Protein AF-A0A2M7FHS8-F1 (afdb_monomer_lite)

Sequence (176 aa):
MQSGAIRGAIATAPQPPYTTTITTTTVLPGSEKSDLAEAESPPEETVVVVDDLIFPPQTTQEQRKAIVSEFERIGLGTNDWQAILDELHGAQLSRTIKNPIGYARSMACRAAARQFHLEAGEGIAKQREMLRHLEATDETNTHPADQQSDDPSKLPFGIRSALERIRSNKLREASK

pLDDT: mean 70.67, std 22.67, range [33.91, 97.31]

Radius of gyration: 29.37 Å; chains: 1; bounding box: 84×40×89 Å

Structure (mmCIF, N/CA/C/O backbone):
data_AF-A0A2M7FHS8-F1
#
_entry.id   AF-A0A2M7FHS8-F1
#
loop_
_atom_site.group_PDB
_atom_site.id
_atom_site.type_symbol
_atom_site.label_atom_id
_atom_site.label_alt_id
_atom_site.label_comp_id
_atom_site.label_asym_id
_atom_site.label_entity_id
_atom_site.label_seq_id
_atom_site.pdbx_PDB_ins_code
_atom_site.Cartn_x
_atom_site.Cartn_y
_atom_site.Cartn_z
_atom_site.occupancy
_atom_site.B_iso_or_equiv
_atom_site.auth_seq_id
_atom_site.auth_comp_id
_atom_site.auth_asym_id
_atom_site.auth_atom_id
_atom_site.pdbx_PDB_model_num
ATOM 1 N N . MET A 1 1 ? 21.249 20.441 -44.577 1.00 39.22 1 MET A N 1
ATOM 2 C CA . MET A 1 1 ? 22.372 20.524 -43.615 1.00 39.22 1 MET A CA 1
ATOM 3 C C . MET A 1 1 ? 22.011 21.647 -42.648 1.00 39.22 1 MET A C 1
ATOM 5 O O . MET A 1 1 ? 21.963 22.777 -43.097 1.00 39.22 1 MET A O 1
ATOM 9 N N . GLN A 1 2 ? 21.348 21.416 -41.512 1.00 41.34 2 GLN A N 1
ATOM 10 C CA . GLN A 1 2 ? 21.672 20.623 -40.311 1.00 41.34 2 GLN A CA 1
ATOM 11 C C . GLN A 1 2 ? 22.602 21.372 -39.330 1.00 41.34 2 GLN A C 1
ATOM 13 O O . GLN A 1 2 ? 23.683 21.793 -39.719 1.00 41.34 2 GLN A O 1
ATOM 18 N N . SER A 1 3 ? 22.144 21.430 -38.067 1.00 39.69 3 SER A N 1
ATOM 19 C CA . SER A 1 3 ? 22.813 21.835 -36.812 1.00 39.69 3 SER A CA 1
ATOM 20 C C . SER A 1 3 ? 23.086 23.329 -36.582 1.00 39.69 3 SER A C 1
ATOM 22 O O . SER A 1 3 ? 23.560 24.026 -37.461 1.00 39.69 3 SER A O 1
ATOM 24 N N . GLY A 1 4 ? 22.852 23.897 -35.397 1.00 35.06 4 GLY A N 1
ATOM 25 C CA . GLY A 1 4 ? 22.384 23.325 -34.135 1.00 35.06 4 GLY A CA 1
ATOM 26 C C . GLY A 1 4 ? 22.306 24.422 -33.068 1.00 35.06 4 GLY A C 1
ATOM 27 O O . GLY A 1 4 ? 23.214 25.240 -32.953 1.00 35.06 4 GLY A O 1
ATOM 28 N N . ALA A 1 5 ? 21.219 24.450 -32.299 1.00 39.16 5 ALA A N 1
ATOM 29 C CA . ALA A 1 5 ? 21.088 25.286 -31.112 1.00 39.16 5 ALA A CA 1
ATOM 30 C C . ALA A 1 5 ? 21.036 24.362 -29.893 1.00 39.16 5 ALA A C 1
ATOM 32 O O . ALA A 1 5 ? 20.051 23.658 -29.679 1.00 39.16 5 ALA A O 1
ATOM 33 N N . ILE A 1 6 ? 22.113 24.348 -29.108 1.00 48.56 6 ILE A N 1
ATOM 34 C CA . ILE A 1 6 ? 22.139 23.713 -27.793 1.00 48.56 6 ILE A CA 1
ATOM 35 C C . ILE A 1 6 ? 21.613 24.756 -26.806 1.00 48.56 6 ILE A C 1
ATOM 37 O O . ILE A 1 6 ? 22.280 25.749 -26.527 1.00 48.56 6 ILE A O 1
ATOM 41 N N . ARG A 1 7 ? 20.401 24.552 -26.288 1.00 38.78 7 ARG A N 1
ATOM 42 C CA . ARG A 1 7 ? 19.898 25.261 -25.106 1.00 38.78 7 ARG A CA 1
ATOM 43 C C . ARG A 1 7 ? 19.538 24.218 -24.057 1.00 38.78 7 ARG A C 1
ATOM 45 O O . ARG A 1 7 ? 18.428 23.701 -24.031 1.00 38.78 7 ARG A O 1
ATOM 52 N N . GLY A 1 8 ? 20.515 23.899 -23.212 1.00 40.41 8 GLY A N 1
ATOM 53 C CA . GLY A 1 8 ? 20.272 23.237 -21.939 1.00 40.41 8 GLY A CA 1
ATOM 54 C C . GLY A 1 8 ? 19.678 24.252 -20.971 1.00 40.41 8 GLY A C 1
ATOM 55 O O . GLY A 1 8 ? 20.380 25.141 -20.501 1.00 40.41 8 GLY A O 1
ATOM 56 N N . ALA A 1 9 ? 18.381 24.140 -20.706 1.00 39.66 9 ALA A N 1
ATOM 57 C CA . ALA A 1 9 ? 17.733 24.790 -19.579 1.00 39.66 9 ALA A CA 1
ATOM 58 C C . ALA A 1 9 ? 17.389 23.692 -18.570 1.00 39.66 9 ALA A C 1
ATOM 60 O O . ALA A 1 9 ? 16.425 22.952 -18.751 1.00 39.66 9 ALA A O 1
ATOM 61 N N . ILE A 1 10 ? 18.214 23.554 -17.534 1.00 40.22 10 ILE A N 1
ATOM 62 C CA . ILE A 1 10 ? 17.847 22.798 -16.338 1.00 40.22 10 ILE A CA 1
ATOM 63 C C . ILE A 1 10 ? 16.815 23.629 -15.572 1.00 40.22 10 ILE A C 1
ATOM 65 O O . ILE A 1 10 ? 17.119 24.691 -15.033 1.00 40.22 10 ILE A O 1
ATOM 69 N N . ALA A 1 11 ? 15.564 23.181 -15.590 1.00 38.81 11 ALA A N 1
ATOM 70 C CA . ALA A 1 11 ? 14.516 23.733 -14.750 1.00 38.81 11 ALA A CA 1
ATOM 71 C C . ALA A 1 11 ? 14.693 23.171 -13.333 1.00 38.81 11 ALA A C 1
ATOM 73 O O . ALA A 1 11 ? 14.306 22.040 -13.049 1.00 38.81 11 ALA A O 1
ATOM 74 N N . THR A 1 12 ? 15.313 23.950 -12.448 1.00 45.22 12 THR A N 1
ATOM 75 C CA . THR A 1 12 ? 15.343 23.658 -11.013 1.00 45.22 12 THR A CA 1
ATOM 76 C C . THR A 1 12 ? 13.952 23.927 -10.443 1.00 45.22 12 THR A C 1
ATOM 78 O O . THR A 1 12 ? 13.551 25.080 -10.289 1.00 45.22 12 THR A O 1
ATOM 81 N N . ALA A 1 13 ? 13.192 22.867 -10.171 1.00 47.09 13 ALA A N 1
ATOM 82 C CA . ALA A 1 13 ? 11.925 22.969 -9.456 1.00 47.09 13 ALA A CA 1
ATOM 83 C C . ALA A 1 13 ? 12.180 23.251 -7.957 1.00 47.09 13 ALA A C 1
ATOM 85 O O . ALA A 1 13 ? 13.103 22.669 -7.381 1.00 47.09 13 ALA A O 1
ATOM 86 N N . PRO A 1 14 ? 11.387 24.122 -7.306 1.00 41.56 14 PRO A N 1
ATOM 87 C CA . PRO A 1 14 ? 11.505 24.376 -5.874 1.00 41.56 14 PRO A CA 1
ATOM 88 C C . PRO A 1 14 ? 11.000 23.167 -5.070 1.00 41.56 14 PRO A C 1
ATOM 90 O O . PRO A 1 14 ? 9.844 22.767 -5.187 1.00 41.56 14 PRO A O 1
ATOM 93 N N . GLN A 1 15 ? 11.879 22.586 -4.252 1.00 50.00 15 GLN A N 1
ATOM 94 C CA . GLN A 1 15 ? 11.539 21.570 -3.251 1.00 50.00 15 GLN A CA 1
ATOM 95 C C . GLN A 1 15 ? 10.777 22.244 -2.093 1.00 50.00 15 GLN A C 1
ATOM 97 O O . GLN A 1 15 ? 11.292 23.224 -1.545 1.00 50.00 15 GLN A O 1
ATOM 102 N N . PRO A 1 16 ? 9.585 21.772 -1.682 1.00 51.69 16 PRO A N 1
ATOM 103 C CA . PRO A 1 16 ? 9.000 22.202 -0.418 1.00 51.69 16 PRO A CA 1
ATOM 104 C C . PRO A 1 16 ? 9.795 21.608 0.763 1.00 51.69 16 PRO A C 1
ATOM 106 O O . PRO A 1 16 ? 10.305 20.490 0.654 1.00 51.69 16 PRO A O 1
ATOM 109 N N . PRO A 1 17 ? 9.912 22.316 1.902 1.00 52.22 17 PRO A N 1
ATOM 110 C CA . PRO A 1 17 ? 10.542 21.761 3.091 1.00 52.22 17 PRO A CA 1
ATOM 111 C C . PRO A 1 17 ? 9.624 20.693 3.694 1.00 52.22 17 PRO A C 1
ATOM 113 O O . PRO A 1 17 ? 8.545 21.000 4.199 1.00 52.22 17 PRO A O 1
ATOM 116 N N . TYR A 1 18 ? 10.044 19.431 3.648 1.00 45.09 18 TYR A N 1
ATOM 117 C CA . TYR A 1 18 ? 9.377 18.369 4.394 1.00 45.09 18 TYR A CA 1
ATOM 118 C C . TYR A 1 18 ? 9.750 18.506 5.874 1.00 45.09 18 TYR A C 1
ATOM 120 O O . TYR A 1 18 ? 10.860 18.177 6.288 1.00 45.09 18 TYR A O 1
ATOM 128 N N . THR A 1 19 ? 8.826 19.038 6.673 1.00 40.62 19 THR A N 1
ATOM 129 C CA . THR A 1 19 ? 8.880 18.965 8.135 1.00 40.62 19 THR A CA 1
ATOM 130 C C . THR A 1 19 ? 8.356 17.599 8.568 1.00 40.62 19 THR A C 1
ATOM 132 O O . THR A 1 19 ? 7.168 17.316 8.439 1.00 40.62 19 THR A O 1
ATOM 135 N N . THR A 1 20 ? 9.241 16.753 9.088 1.00 44.03 20 THR A N 1
ATOM 136 C CA . THR A 1 20 ? 8.874 15.489 9.736 1.00 44.03 20 THR A CA 1
ATOM 137 C C . THR A 1 20 ? 8.464 15.773 11.181 1.00 44.03 20 THR A C 1
ATOM 139 O O . THR A 1 20 ? 9.291 16.191 11.990 1.00 44.03 20 THR A O 1
ATOM 142 N N . THR A 1 21 ? 7.193 15.562 11.526 1.00 35.44 21 THR A N 1
ATOM 143 C CA . THR A 1 21 ? 6.728 15.570 12.921 1.00 35.44 21 THR A CA 1
ATOM 144 C C . THR A 1 21 ? 6.868 14.163 13.492 1.00 35.44 21 THR A C 1
ATOM 146 O O . THR A 1 21 ? 6.145 13.257 13.091 1.00 35.44 21 THR A O 1
ATOM 149 N N . ILE A 1 22 ? 7.804 13.978 14.423 1.00 44.12 22 ILE A N 1
ATOM 150 C CA . ILE A 1 22 ? 7.930 12.752 15.218 1.00 44.12 22 ILE A CA 1
ATOM 151 C C . ILE A 1 22 ? 6.988 12.899 16.421 1.00 44.12 22 ILE A C 1
ATOM 153 O O . ILE A 1 22 ? 7.173 13.797 17.241 1.00 44.12 22 ILE A O 1
ATOM 157 N N . THR A 1 23 ? 5.959 12.056 16.522 1.00 34.84 23 THR A N 1
ATOM 158 C CA . THR A 1 23 ? 5.071 12.005 17.694 1.00 34.84 23 THR A CA 1
ATOM 159 C C . THR A 1 23 ? 5.530 10.879 18.617 1.00 34.84 23 THR A C 1
ATOM 161 O O . THR A 1 23 ? 5.213 9.717 18.391 1.00 34.84 23 THR A O 1
ATOM 164 N N . THR A 1 24 ? 6.288 11.221 19.659 1.00 41.03 24 THR A N 1
ATOM 165 C CA . THR A 1 24 ? 6.635 10.295 20.748 1.00 41.03 24 THR A CA 1
ATOM 166 C C . THR A 1 24 ? 5.533 10.339 21.808 1.00 41.03 24 THR A C 1
ATOM 168 O O . THR A 1 24 ? 5.397 11.334 22.520 1.00 41.03 24 THR A O 1
ATOM 171 N N . THR A 1 25 ? 4.741 9.273 21.928 1.00 49.19 25 THR A N 1
ATOM 172 C CA . THR A 1 25 ? 3.764 9.113 23.017 1.00 49.19 25 THR A CA 1
ATOM 173 C C . THR A 1 25 ? 4.441 8.436 24.210 1.00 49.19 25 THR A C 1
ATOM 175 O O . THR A 1 25 ? 4.665 7.230 24.205 1.00 49.19 25 THR A O 1
ATOM 178 N N . THR A 1 26 ? 4.766 9.212 25.245 1.00 39.09 26 THR A N 1
ATOM 179 C CA . THR A 1 26 ? 5.23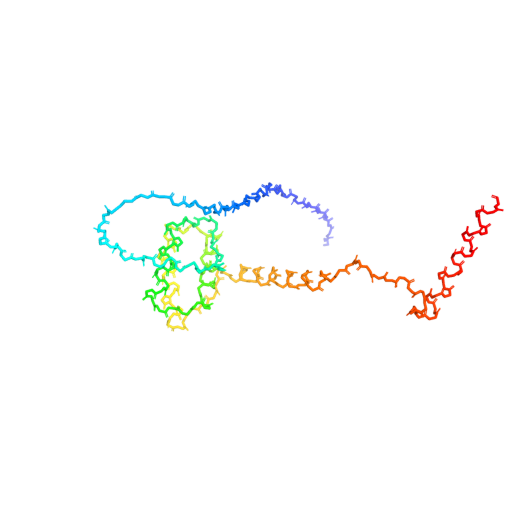6 8.695 26.540 1.00 39.09 26 THR A CA 1
ATOM 180 C C . THR A 1 26 ? 4.031 8.314 27.396 1.00 39.09 26 THR A C 1
ATOM 182 O O . THR A 1 26 ? 3.268 9.186 27.808 1.00 39.09 26 THR A O 1
ATOM 185 N N . VAL A 1 27 ? 3.858 7.023 27.683 1.00 45.16 27 VAL A N 1
ATOM 186 C CA . VAL A 1 27 ? 2.813 6.531 28.594 1.00 45.16 27 VAL A CA 1
ATOM 187 C C . VAL A 1 27 ? 3.389 6.474 30.010 1.00 45.16 27 VAL A C 1
ATOM 189 O O . VAL A 1 27 ? 4.325 5.725 30.278 1.00 45.16 27 VAL A O 1
ATOM 192 N N . LEU A 1 28 ? 2.855 7.295 30.916 1.00 43.72 28 LEU A N 1
ATOM 193 C CA . LEU A 1 28 ? 3.167 7.241 32.347 1.00 43.72 28 LEU A CA 1
ATOM 194 C C . LEU A 1 28 ? 2.282 6.173 33.018 1.00 43.72 28 LEU A C 1
ATOM 196 O O . LEU A 1 28 ? 1.062 6.244 32.857 1.00 43.72 28 LEU A O 1
ATOM 200 N N . PRO A 1 29 ? 2.825 5.227 33.806 1.00 49.19 29 PRO A N 1
ATOM 201 C CA . PRO A 1 29 ? 2.004 4.380 34.661 1.00 49.19 29 PRO A CA 1
ATOM 202 C C . PRO A 1 29 ? 1.605 5.168 35.918 1.00 49.19 29 PRO A C 1
ATOM 204 O O . PRO A 1 29 ? 2.418 5.413 36.807 1.00 49.19 29 PRO A O 1
ATOM 207 N N . GLY A 1 30 ? 0.347 5.605 35.973 1.00 33.91 30 GLY A N 1
ATOM 208 C CA . GLY A 1 30 ? -0.253 6.197 37.167 1.00 33.91 30 GLY A CA 1
ATOM 209 C C . GLY A 1 30 ? -0.843 5.120 38.076 1.00 33.91 30 GLY A C 1
ATOM 210 O O . GLY A 1 30 ? -1.863 4.523 37.741 1.00 33.91 30 GLY A O 1
ATOM 211 N N . SER A 1 31 ? -0.197 4.887 39.220 1.00 39.97 31 SER A N 1
ATOM 212 C CA . SER A 1 31 ? -0.675 4.049 40.325 1.00 39.97 31 SER A CA 1
ATOM 213 C C . SER A 1 31 ? -1.914 4.621 41.035 1.00 39.97 31 SER A C 1
ATOM 215 O O . SER A 1 31 ? -1.918 5.773 41.454 1.00 39.97 31 SER A O 1
ATOM 217 N N . GLU A 1 32 ? -2.900 3.734 41.214 1.00 44.38 32 GLU A N 1
ATOM 218 C CA . GLU A 1 32 ? -3.765 3.491 42.388 1.00 44.38 32 GLU A CA 1
ATOM 219 C C . GLU A 1 32 ? -4.535 4.652 43.060 1.00 44.38 32 GLU A C 1
ATOM 221 O O . GLU A 1 32 ? -3.966 5.446 43.807 1.00 44.38 32 GLU A O 1
ATOM 226 N N . LYS A 1 33 ? -5.880 4.608 42.995 1.00 38.00 33 LYS A N 1
ATOM 227 C CA . LYS A 1 33 ? -6.759 4.153 44.104 1.00 38.00 33 LYS A CA 1
ATOM 228 C C . LYS A 1 33 ? -8.257 4.374 43.823 1.00 38.00 33 LYS A C 1
ATOM 230 O O . LYS A 1 33 ? -8.641 5.360 43.208 1.00 38.00 33 LYS A O 1
ATOM 235 N N . SER A 1 34 ? -9.039 3.494 44.456 1.00 37.03 34 SER A N 1
ATOM 236 C CA . SER A 1 34 ? -10.424 3.642 44.936 1.00 37.03 34 SER A CA 1
ATOM 237 C C . SER A 1 34 ? -11.594 3.075 44.119 1.00 37.03 34 SER A C 1
ATOM 239 O O . SER A 1 34 ? -12.015 3.616 43.106 1.00 37.03 34 SER A O 1
ATOM 241 N N . ASP A 1 35 ? -12.162 2.048 44.761 1.00 35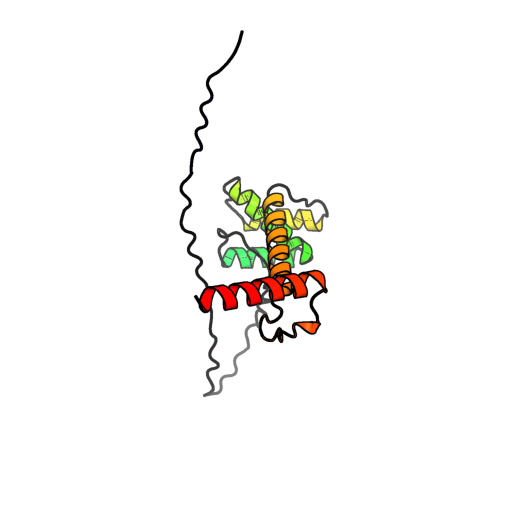.38 35 ASP A N 1
ATOM 242 C CA . ASP A 1 35 ? -13.580 1.784 45.020 1.00 35.38 35 ASP A CA 1
ATOM 243 C C . ASP A 1 35 ? -14.426 0.963 44.032 1.00 35.38 35 ASP A C 1
ATOM 245 O O . ASP A 1 35 ? -14.534 1.220 42.838 1.00 35.38 35 ASP A O 1
ATOM 249 N N . LEU A 1 36 ? -15.043 -0.057 44.644 1.00 46.69 36 LEU A N 1
ATOM 250 C CA . LEU A 1 36 ? -16.053 -0.993 44.163 1.00 46.69 36 LEU A CA 1
ATOM 251 C C . LEU A 1 36 ? -17.074 -0.359 43.203 1.00 46.69 36 LEU A C 1
ATOM 253 O O . LEU A 1 36 ? -17.896 0.456 43.618 1.00 46.69 36 LEU A O 1
ATOM 257 N N . ALA A 1 37 ? -17.142 -0.888 41.984 1.00 38.84 37 ALA A N 1
ATOM 258 C CA . ALA A 1 37 ? -18.402 -1.129 41.292 1.00 38.84 37 ALA A CA 1
ATOM 259 C C . ALA A 1 37 ? -18.189 -2.234 40.252 1.00 38.84 37 ALA A C 1
ATOM 261 O O . ALA A 1 37 ? -17.302 -2.154 39.407 1.00 38.84 37 ALA A O 1
ATOM 262 N N . GLU A 1 38 ? -18.997 -3.281 40.367 1.00 46.91 38 GLU A N 1
ATOM 263 C CA . GLU A 1 38 ? -19.139 -4.386 39.426 1.00 46.91 38 GLU A CA 1
ATOM 264 C C . GLU A 1 38 ? -19.517 -3.824 38.046 1.00 46.91 38 GLU A C 1
ATOM 266 O O . GLU A 1 38 ? -20.663 -3.455 37.801 1.00 46.91 38 GLU A O 1
ATOM 271 N N . ALA A 1 39 ? -18.523 -3.668 37.173 1.00 40.12 39 ALA A N 1
ATOM 272 C CA . ALA A 1 39 ? -18.710 -3.265 35.790 1.00 40.12 39 ALA A CA 1
ATOM 273 C C . ALA A 1 39 ? -18.652 -4.522 34.921 1.00 40.12 39 ALA A C 1
ATOM 275 O O . ALA A 1 39 ? -17.603 -5.160 34.823 1.00 40.12 39 ALA A O 1
ATOM 276 N N . GLU A 1 40 ? -19.776 -4.867 34.288 1.00 44.09 40 GLU A N 1
ATOM 277 C CA . GLU A 1 40 ? -19.771 -5.684 33.076 1.00 44.09 40 GLU A CA 1
ATOM 278 C C . GLU A 1 40 ? -18.758 -5.061 32.114 1.00 44.09 40 GLU A C 1
ATOM 280 O O . GLU A 1 40 ? -18.947 -3.956 31.600 1.00 44.09 40 GLU A O 1
ATOM 285 N N . SER A 1 41 ? -17.637 -5.751 31.928 1.00 38.47 41 SER A N 1
ATOM 286 C CA . SER A 1 41 ? -16.595 -5.355 30.995 1.00 38.47 41 SER A CA 1
ATOM 287 C C . SER A 1 41 ? -17.191 -5.328 29.582 1.00 38.47 41 SER A C 1
ATOM 289 O O . SER A 1 41 ? -17.648 -6.382 29.121 1.00 38.47 41 SER A O 1
ATOM 291 N N . PRO A 1 42 ? -17.181 -4.192 28.856 1.00 44.47 42 PRO A N 1
ATOM 292 C CA . PRO A 1 42 ? -17.361 -4.247 27.412 1.00 44.47 42 PRO A CA 1
ATOM 293 C C . PRO A 1 42 ? -16.248 -5.135 26.835 1.00 44.47 42 PRO A C 1
ATOM 295 O O . PRO A 1 42 ? -15.158 -5.169 27.416 1.00 44.47 42 PRO A O 1
ATOM 298 N N . PRO A 1 43 ? -16.495 -5.879 25.741 1.00 43.94 43 PRO A N 1
ATOM 299 C CA . PRO A 1 43 ? -15.460 -6.720 25.157 1.00 43.94 43 PRO A CA 1
ATOM 300 C C . PRO A 1 43 ? -14.241 -5.843 24.885 1.00 43.94 43 PRO A C 1
ATOM 302 O O . PRO A 1 43 ? -14.367 -4.815 24.217 1.00 43.94 43 PRO A O 1
ATOM 305 N N . GLU A 1 44 ? -13.096 -6.223 25.457 1.00 45.44 44 GLU A N 1
ATOM 306 C CA . GLU A 1 44 ? -11.810 -5.645 25.096 1.00 45.44 44 GLU A CA 1
ATOM 307 C C . GLU A 1 44 ? -11.683 -5.792 23.581 1.00 45.44 44 GLU A C 1
ATOM 309 O O . GLU A 1 44 ? -11.448 -6.882 23.055 1.00 45.44 44 GLU A O 1
ATOM 314 N N . GLU A 1 45 ? -11.921 -4.694 22.865 1.00 42.56 45 GLU A N 1
ATOM 315 C CA . GLU A 1 45 ? -11.517 -4.541 21.482 1.00 42.56 45 GLU A CA 1
ATOM 316 C C . GLU A 1 45 ? -9.997 -4.639 21.530 1.00 42.56 45 GLU A C 1
ATOM 318 O O . GLU A 1 45 ? -9.302 -3.672 21.842 1.00 42.56 45 GLU A O 1
ATOM 323 N N . THR A 1 46 ? -9.487 -5.858 21.351 1.00 37.38 46 THR A N 1
ATOM 324 C CA . THR A 1 46 ? -8.068 -6.125 21.193 1.00 37.38 46 THR A CA 1
ATOM 325 C C . THR A 1 46 ? -7.626 -5.295 20.005 1.00 37.38 46 THR A C 1
ATOM 327 O O . THR A 1 46 ? -7.819 -5.688 18.854 1.00 37.38 46 THR A O 1
ATOM 330 N N . VAL A 1 47 ? -7.094 -4.106 20.279 1.00 36.50 47 VAL A N 1
ATOM 331 C CA . VAL A 1 47 ? -6.434 -3.276 19.286 1.00 36.50 47 VAL A CA 1
ATOM 332 C C . VAL A 1 47 ? -5.156 -4.024 18.947 1.00 36.50 47 VAL A C 1
ATOM 334 O O . VAL A 1 47 ? -4.110 -3.822 19.560 1.00 36.50 47 VAL A O 1
ATOM 337 N N . VAL A 1 48 ? -5.268 -4.965 18.012 1.00 35.41 48 VAL A N 1
ATOM 338 C CA . VAL A 1 48 ? -4.124 -5.563 17.342 1.00 35.41 48 VAL A CA 1
ATOM 339 C C . VAL A 1 48 ? -3.480 -4.411 16.591 1.00 35.41 48 VAL A C 1
ATOM 341 O O . VAL A 1 48 ? -3.956 -3.979 15.540 1.00 35.41 48 VAL A O 1
ATOM 344 N N . VAL A 1 49 ? -2.435 -3.841 17.180 1.00 41.09 49 VAL A N 1
ATOM 345 C CA . VAL A 1 49 ? -1.599 -2.893 16.465 1.00 41.09 49 VAL A CA 1
ATOM 346 C C . VAL A 1 49 ? -0.821 -3.713 15.441 1.00 41.09 49 VAL A C 1
ATOM 348 O O . VAL A 1 49 ? 0.123 -4.426 15.773 1.00 41.09 49 VAL A O 1
ATOM 351 N N . VAL A 1 50 ? -1.288 -3.706 14.192 1.00 50.31 50 VAL A N 1
ATOM 352 C CA . VAL A 1 50 ? -0.554 -4.277 13.057 1.00 50.31 50 VAL A CA 1
ATOM 353 C C . VAL A 1 50 ? 0.495 -3.239 12.654 1.00 50.31 50 VAL A C 1
ATOM 355 O O . VAL A 1 50 ? 0.280 -2.426 11.756 1.00 50.31 50 VAL A O 1
ATOM 358 N N . ASP A 1 51 ? 1.581 -3.208 13.424 1.00 60.72 51 ASP A N 1
ATOM 359 C CA . ASP A 1 51 ? 2.453 -2.039 13.613 1.00 60.72 51 ASP A CA 1
ATOM 360 C C . ASP A 1 51 ? 3.591 -1.864 12.587 1.00 60.72 51 ASP A C 1
ATOM 362 O O . ASP A 1 51 ? 4.537 -1.138 12.848 1.00 60.72 51 ASP A O 1
ATOM 366 N N . ASP A 1 52 ? 3.490 -2.453 11.391 1.00 76.06 52 ASP A N 1
ATOM 367 C CA . ASP A 1 52 ? 4.468 -2.229 10.301 1.00 76.06 52 ASP A CA 1
ATOM 368 C C . ASP A 1 52 ? 3.823 -1.750 8.987 1.00 76.06 52 ASP A C 1
ATOM 370 O O . ASP A 1 52 ? 4.478 -1.658 7.943 1.00 76.06 52 ASP A O 1
ATOM 374 N N . LEU A 1 53 ? 2.517 -1.455 8.994 1.00 88.88 53 LEU A N 1
ATOM 375 C CA . LEU A 1 53 ? 1.818 -1.031 7.782 1.00 88.88 53 LEU A CA 1
ATOM 376 C C . LEU A 1 53 ? 2.069 0.444 7.473 1.00 88.88 53 LEU A C 1
ATOM 378 O O . LEU A 1 53 ? 1.697 1.347 8.227 1.00 88.88 53 LEU A O 1
ATOM 382 N N . ILE A 1 54 ? 2.601 0.700 6.285 1.00 90.69 54 ILE A N 1
ATOM 383 C CA . ILE A 1 54 ? 2.834 2.052 5.785 1.00 90.69 54 ILE A CA 1
ATOM 384 C C . ILE A 1 54 ? 1.600 2.487 4.994 1.00 90.69 54 ILE A C 1
ATOM 386 O O . ILE A 1 54 ? 1.401 2.086 3.845 1.00 90.69 54 ILE A O 1
ATOM 390 N N . PHE A 1 55 ? 0.760 3.311 5.623 1.00 92.62 55 PHE A N 1
ATOM 391 C CA . PHE A 1 55 ? -0.435 3.873 4.993 1.00 92.62 55 PHE A CA 1
ATOM 392 C C . PHE A 1 55 ? -0.118 5.118 4.155 1.00 92.62 55 PHE A C 1
ATOM 394 O O . PHE A 1 55 ? 0.741 5.918 4.535 1.00 92.62 55 PHE A O 1
ATOM 401 N N . PRO A 1 56 ? -0.874 5.366 3.067 1.00 92.06 56 PRO A N 1
ATOM 402 C CA . PRO A 1 56 ? -0.767 6.619 2.335 1.00 92.06 56 PRO A CA 1
ATOM 403 C C . PRO A 1 56 ? -1.058 7.822 3.251 1.00 92.06 56 PRO A C 1
ATOM 405 O O . PRO A 1 56 ? -2.009 7.764 4.043 1.00 92.06 56 PRO A O 1
ATOM 408 N N . PRO A 1 57 ? -0.334 8.948 3.104 1.00 86.50 57 PRO A N 1
ATOM 409 C CA . PRO A 1 57 ? -0.436 10.097 4.012 1.00 86.50 57 PRO A CA 1
ATOM 410 C C . PRO A 1 57 ? -1.828 10.743 4.014 1.00 86.50 57 PRO A C 1
ATOM 412 O O . PRO A 1 57 ? -2.231 11.354 4.997 1.00 86.50 57 PRO A O 1
ATOM 415 N N . GLN A 1 58 ? -2.583 10.571 2.928 1.00 85.25 58 GLN A N 1
ATOM 416 C CA . GLN A 1 58 ? -3.930 11.120 2.755 1.00 85.25 58 GLN A CA 1
ATOM 417 C C . GLN A 1 58 ? -5.026 10.277 3.438 1.00 85.25 58 GLN A C 1
ATOM 419 O O . GLN A 1 58 ? -6.196 10.651 3.401 1.00 85.25 58 GLN A O 1
ATOM 424 N N . THR A 1 59 ? -4.671 9.134 4.033 1.00 88.44 59 THR A N 1
ATOM 425 C CA . THR A 1 59 ? -5.622 8.209 4.668 1.00 88.44 59 THR A CA 1
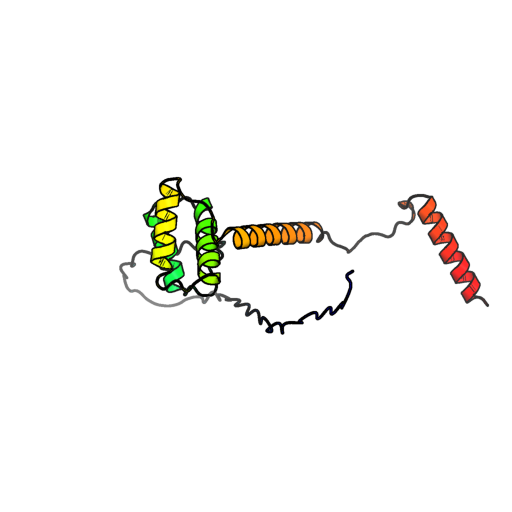ATOM 426 C C . THR A 1 59 ? -5.776 8.551 6.150 1.00 88.44 59 THR A C 1
ATOM 428 O O . THR A 1 59 ? -4.798 8.458 6.902 1.00 88.44 59 THR A O 1
ATOM 431 N N . THR A 1 60 ? -6.988 8.925 6.579 1.00 91.50 60 THR A N 1
ATOM 432 C CA . THR A 1 60 ? -7.280 9.280 7.985 1.00 91.50 60 THR A CA 1
ATOM 433 C C . THR A 1 60 ? -7.233 8.058 8.898 1.00 91.50 60 THR A C 1
ATOM 435 O O . THR A 1 60 ? -7.351 6.927 8.428 1.00 91.50 60 THR A O 1
ATOM 438 N N . GLN A 1 61 ? -7.103 8.257 10.211 1.00 90.38 61 GLN A N 1
ATOM 439 C CA . GLN A 1 61 ? -7.019 7.148 11.166 1.00 90.38 61 GLN A CA 1
ATOM 440 C C . GLN A 1 61 ? -8.252 6.231 11.116 1.00 90.38 61 GLN A C 1
ATOM 442 O O . GLN A 1 61 ? -8.121 5.010 11.169 1.00 90.38 61 GLN A O 1
ATOM 447 N N . GLU A 1 62 ? -9.445 6.799 10.948 1.00 91.56 62 GLU A N 1
ATOM 448 C CA . GLU A 1 62 ? -10.701 6.054 10.820 1.00 91.56 62 GLU A CA 1
ATOM 449 C C . GLU A 1 62 ? -10.707 5.200 9.550 1.00 91.56 62 GLU A C 1
ATOM 451 O O . GLU A 1 62 ? -11.117 4.041 9.574 1.00 91.56 62 GLU A O 1
ATOM 456 N N . GLN A 1 63 ? -10.198 5.747 8.443 1.00 93.81 63 GLN A N 1
ATOM 457 C CA . GLN A 1 63 ? -10.069 5.013 7.187 1.00 93.81 63 GLN A CA 1
ATOM 458 C C . GLN A 1 63 ? -9.043 3.884 7.298 1.00 93.81 63 GLN A C 1
ATOM 460 O O . GLN A 1 63 ? -9.290 2.804 6.772 1.00 93.81 63 GLN A O 1
ATOM 465 N N . ARG A 1 64 ? -7.922 4.104 7.998 1.00 94.19 64 ARG A N 1
ATOM 466 C CA . ARG A 1 64 ? -6.909 3.065 8.247 1.00 94.19 64 ARG A CA 1
ATOM 467 C C . ARG A 1 64 ? -7.514 1.888 9.003 1.00 94.19 64 ARG A C 1
ATOM 469 O O . ARG A 1 64 ? -7.407 0.761 8.530 1.00 94.19 64 ARG A O 1
ATOM 476 N N . LYS A 1 65 ? -8.223 2.157 10.108 1.00 93.56 65 LYS A N 1
ATOM 477 C CA . LYS A 1 65 ? -8.941 1.127 10.877 1.00 93.56 65 LYS A CA 1
ATOM 478 C C . LYS A 1 65 ? -9.936 0.367 10.000 1.00 93.56 65 LYS A C 1
ATOM 480 O O . LYS A 1 65 ? -9.889 -0.854 9.947 1.00 93.56 65 LYS A O 1
ATOM 485 N N . ALA A 1 66 ? -10.770 1.084 9.246 1.00 94.56 66 ALA A N 1
ATOM 486 C CA . ALA A 1 66 ? -11.758 0.464 8.366 1.00 94.56 66 ALA A CA 1
ATOM 487 C C . ALA A 1 66 ? -11.127 -0.407 7.262 1.00 94.56 66 ALA A C 1
ATOM 489 O O . ALA A 1 66 ? -11.674 -1.453 6.920 1.00 94.56 66 ALA A O 1
ATOM 490 N N . ILE A 1 67 ? -9.982 0.002 6.705 1.00 95.44 67 ILE A N 1
ATOM 491 C CA . ILE A 1 67 ? -9.243 -0.785 5.708 1.00 95.44 67 ILE A CA 1
ATOM 492 C C . ILE A 1 67 ? -8.715 -2.084 6.326 1.00 95.44 67 ILE A C 1
ATOM 494 O O . ILE A 1 67 ? -8.904 -3.144 5.733 1.00 95.44 67 ILE A O 1
ATOM 498 N N . VAL A 1 68 ? -8.107 -2.017 7.514 1.00 94.25 68 VAL A N 1
ATOM 499 C CA . VAL A 1 68 ? -7.613 -3.206 8.229 1.00 94.25 68 VAL A CA 1
ATOM 500 C C . VAL A 1 68 ? -8.760 -4.163 8.541 1.00 94.25 68 VAL A C 1
ATOM 502 O O . VAL A 1 68 ? -8.675 -5.338 8.188 1.00 94.25 68 VAL A O 1
ATOM 505 N N . SER A 1 69 ? -9.878 -3.659 9.075 1.00 94.44 69 SER A N 1
ATOM 506 C CA . SER A 1 69 ? -11.060 -4.488 9.334 1.00 94.44 69 SER A CA 1
ATOM 507 C C . SER A 1 69 ? -11.591 -5.164 8.065 1.00 94.44 69 SER A C 1
ATOM 509 O O . SER A 1 69 ? -12.056 -6.299 8.116 1.00 94.44 69 SER A O 1
ATOM 511 N N . GLU A 1 70 ? -11.521 -4.507 6.902 1.00 95.44 70 GLU A N 1
ATOM 512 C CA . GLU A 1 70 ? -11.896 -5.131 5.628 1.00 95.44 70 GLU A CA 1
ATOM 513 C C . GLU A 1 70 ? -10.913 -6.233 5.202 1.00 95.44 70 GLU A C 1
ATOM 515 O O . GLU A 1 70 ? -11.358 -7.266 4.700 1.00 95.44 70 GLU A O 1
ATOM 520 N N . PHE A 1 71 ? -9.605 -6.059 5.417 1.00 95.00 71 PHE A N 1
ATOM 521 C CA . PHE A 1 71 ? -8.606 -7.096 5.128 1.00 95.00 71 PHE A CA 1
ATOM 522 C C . PHE A 1 71 ? -8.803 -8.338 6.002 1.00 95.00 71 PHE A C 1
ATOM 524 O O . PHE A 1 71 ? -8.837 -9.456 5.478 1.00 95.00 71 PHE A O 1
ATOM 531 N N . GLU A 1 72 ? -9.017 -8.141 7.303 1.00 93.94 72 GLU A N 1
ATOM 532 C CA . GLU A 1 72 ? -9.315 -9.208 8.262 1.00 93.94 72 GLU A CA 1
ATOM 533 C C . GLU A 1 72 ? -10.615 -9.931 7.906 1.00 93.94 72 GLU A C 1
ATOM 535 O O . GLU A 1 72 ? -10.645 -11.157 7.815 1.00 93.94 72 GLU A O 1
ATOM 540 N N . ARG A 1 73 ? -11.682 -9.178 7.610 1.00 94.31 73 ARG A N 1
ATOM 541 C CA . ARG A 1 73 ? -12.992 -9.731 7.232 1.00 94.31 73 ARG A CA 1
ATOM 542 C C . ARG A 1 73 ? -12.931 -10.570 5.953 1.00 94.31 73 ARG A C 1
ATOM 544 O O . ARG A 1 73 ? -13.710 -11.508 5.798 1.00 94.31 73 ARG A O 1
ATOM 551 N N . ILE A 1 74 ? -12.059 -10.217 5.010 1.00 93.75 74 ILE A N 1
ATOM 552 C CA . ILE A 1 74 ? -11.844 -10.980 3.769 1.00 93.75 74 ILE A CA 1
ATOM 553 C C . ILE A 1 74 ? -10.982 -12.230 4.022 1.00 93.75 74 ILE A C 1
ATOM 555 O O . ILE A 1 74 ? -11.014 -13.157 3.213 1.00 93.75 74 ILE A O 1
ATOM 559 N N . GLY A 1 75 ? -10.260 -12.292 5.144 1.00 91.50 75 GLY A N 1
ATOM 560 C CA . GLY A 1 75 ? -9.341 -13.384 5.465 1.00 91.50 75 GLY A CA 1
ATOM 561 C C . GLY A 1 75 ? -8.045 -13.314 4.661 1.00 91.50 75 GLY A C 1
ATOM 562 O O . GLY A 1 75 ? -7.473 -14.347 4.314 1.00 91.50 75 GLY A O 1
ATOM 563 N N . LEU A 1 76 ? -7.607 -12.104 4.304 1.00 90.44 76 LEU A N 1
ATOM 564 C CA . LEU A 1 76 ? -6.391 -11.904 3.524 1.00 90.44 76 LEU A CA 1
ATOM 565 C C . LEU A 1 76 ? -5.146 -12.118 4.399 1.00 90.44 76 LEU A C 1
ATOM 567 O O . LEU A 1 76 ? -5.087 -11.619 5.521 1.00 90.44 76 LEU A O 1
ATOM 571 N N . GLY A 1 77 ? -4.125 -12.801 3.876 1.00 86.81 77 GLY A N 1
ATOM 572 C CA . GLY A 1 77 ? -2.847 -12.949 4.576 1.00 86.81 77 GLY A CA 1
ATOM 573 C C . GLY A 1 77 ? -2.121 -11.609 4.724 1.00 86.81 77 GLY A C 1
ATOM 574 O O . GLY A 1 77 ? -2.125 -10.797 3.802 1.00 86.81 77 GLY A O 1
ATOM 575 N N . THR A 1 78 ? -1.457 -11.389 5.860 1.00 86.12 78 THR A N 1
ATOM 576 C CA . THR A 1 78 ? -0.770 -10.121 6.189 1.00 86.12 78 THR A CA 1
ATOM 577 C C . THR A 1 78 ? 0.286 -9.705 5.160 1.00 86.12 78 THR A C 1
ATOM 579 O O . THR A 1 78 ? 0.502 -8.515 4.947 1.00 86.12 78 THR A O 1
ATOM 582 N N . ASN A 1 79 ? 0.888 -10.669 4.456 1.00 86.25 79 ASN A N 1
ATOM 583 C CA . ASN A 1 79 ? 1.863 -10.425 3.386 1.00 86.25 79 ASN A CA 1
ATOM 584 C C . ASN A 1 79 ? 1.305 -9.578 2.229 1.00 86.25 79 ASN A C 1
ATOM 586 O O . ASN A 1 79 ? 2.050 -8.825 1.604 1.00 86.25 79 ASN A O 1
ATOM 590 N N . ASP A 1 80 ? 0.005 -9.680 1.947 1.00 91.31 80 ASP A N 1
ATOM 591 C CA . ASP A 1 80 ? -0.628 -8.969 0.832 1.00 91.31 80 ASP A CA 1
ATOM 592 C C . ASP A 1 80 ? -1.073 -7.552 1.224 1.00 91.31 80 ASP A C 1
ATOM 594 O O . ASP A 1 80 ? -1.302 -6.702 0.361 1.00 91.31 80 ASP A O 1
ATOM 598 N N . TRP A 1 81 ? -1.186 -7.271 2.525 1.00 94.56 81 TRP A N 1
ATOM 599 C CA . TRP A 1 81 ? -1.763 -6.025 3.025 1.00 94.56 81 TRP A CA 1
ATOM 600 C C . TRP A 1 81 ? -0.918 -4.823 2.610 1.00 94.56 81 TRP A C 1
ATOM 602 O O . TRP A 1 81 ? -1.450 -3.861 2.055 1.00 94.56 81 TRP A O 1
ATOM 612 N N . GLN A 1 82 ? 0.405 -4.898 2.796 1.00 94.94 82 GLN A N 1
ATOM 613 C CA . GLN A 1 82 ? 1.295 -3.804 2.408 1.00 94.94 82 GLN A CA 1
ATOM 614 C C . GLN A 1 82 ? 1.290 -3.576 0.893 1.00 94.94 82 GLN A C 1
ATOM 616 O O . GLN A 1 82 ? 1.285 -2.431 0.452 1.00 94.94 82 GLN A O 1
ATOM 621 N N . ALA A 1 83 ? 1.223 -4.638 0.086 1.00 94.88 83 ALA A N 1
ATOM 622 C CA . ALA A 1 83 ? 1.157 -4.499 -1.367 1.00 94.88 83 ALA A CA 1
ATOM 623 C C . ALA A 1 83 ? -0.129 -3.776 -1.814 1.00 94.88 83 ALA A C 1
ATOM 625 O O . ALA A 1 83 ? -0.096 -2.945 -2.720 1.00 94.88 83 ALA A O 1
ATOM 626 N N . ILE A 1 84 ? -1.259 -4.023 -1.147 1.00 96.44 84 ILE A N 1
ATOM 627 C CA . ILE A 1 84 ? -2.512 -3.305 -1.421 1.00 96.44 84 ILE A CA 1
ATOM 628 C C . ILE A 1 84 ? -2.426 -1.835 -0.989 1.00 96.44 84 ILE A C 1
ATOM 630 O O . ILE A 1 84 ? -2.962 -0.963 -1.679 1.00 96.44 84 ILE A O 1
ATOM 634 N N . LEU A 1 85 ? -1.761 -1.536 0.129 1.00 96.12 85 LEU A N 1
ATOM 635 C CA . LEU A 1 85 ? -1.543 -0.155 0.572 1.00 96.12 85 LEU A CA 1
ATOM 636 C C . LEU A 1 85 ? -0.617 0.611 -0.381 1.00 96.12 85 LEU A C 1
ATOM 638 O O . LEU A 1 85 ? -0.901 1.768 -0.699 1.00 96.12 85 LEU A O 1
ATOM 642 N N . ASP A 1 86 ? 0.424 -0.045 -0.896 1.00 96.00 86 ASP A N 1
ATOM 643 C CA . ASP A 1 86 ? 1.316 0.512 -1.914 1.00 96.00 86 ASP A CA 1
ATOM 644 C C . ASP A 1 86 ? 0.538 0.810 -3.213 1.00 96.00 86 ASP A C 1
ATOM 646 O O . ASP A 1 86 ? 0.680 1.892 -3.788 1.00 96.00 86 ASP A O 1
ATOM 650 N N . GLU A 1 87 ? -0.348 -0.101 -3.638 1.00 97.06 87 GLU A N 1
ATOM 651 C CA . GLU A 1 87 ? -1.250 0.088 -4.786 1.00 97.06 87 GLU A CA 1
ATOM 652 C C . GLU A 1 87 ? -2.208 1.269 -4.588 1.00 97.06 87 GLU A C 1
ATOM 654 O O . GLU A 1 87 ? -2.363 2.109 -5.478 1.00 97.06 87 GLU A O 1
ATOM 659 N N . LEU A 1 88 ? -2.829 1.380 -3.409 1.00 96.38 88 LEU A N 1
ATOM 660 C CA . LEU A 1 88 ? -3.684 2.517 -3.065 1.00 96.38 88 LEU A CA 1
ATOM 661 C C . LEU A 1 88 ? -2.899 3.833 -3.110 1.00 96.38 88 LEU A C 1
ATOM 663 O O . LEU A 1 88 ? -3.404 4.818 -3.653 1.00 96.38 88 LEU A O 1
ATOM 667 N N . HIS A 1 89 ? -1.677 3.855 -2.576 1.00 96.06 89 HIS A N 1
ATOM 668 C CA . HIS A 1 89 ? -0.840 5.049 -2.588 1.00 96.06 89 HIS A CA 1
ATOM 669 C C . HIS A 1 89 ? -0.494 5.466 -4.021 1.00 96.06 89 HIS A C 1
ATOM 671 O O . HIS A 1 89 ? -0.723 6.615 -4.401 1.00 96.06 89 HIS A O 1
ATOM 677 N N . GLY A 1 90 ? -0.025 4.529 -4.847 1.00 95.25 90 GLY A N 1
ATOM 678 C CA . GLY A 1 90 ? 0.265 4.790 -6.256 1.00 95.25 90 GLY A CA 1
ATOM 679 C C . GLY A 1 90 ? -0.958 5.299 -7.027 1.00 95.25 90 GLY A C 1
ATOM 680 O O . GLY A 1 90 ? -0.876 6.259 -7.801 1.00 95.25 90 GLY A O 1
ATOM 681 N N . ALA A 1 91 ? -2.133 4.722 -6.765 1.00 95.06 91 ALA A N 1
ATOM 682 C CA . ALA A 1 91 ? -3.383 5.178 -7.362 1.00 95.06 91 ALA A CA 1
ATOM 683 C C . ALA A 1 91 ? -3.747 6.609 -6.928 1.00 95.06 91 ALA A C 1
ATOM 685 O O . ALA A 1 91 ? -4.208 7.395 -7.752 1.00 95.06 91 ALA A O 1
ATOM 686 N N . GLN A 1 92 ? -3.508 6.978 -5.667 1.00 94.44 92 GLN A N 1
ATOM 687 C CA . GLN A 1 92 ? -3.749 8.334 -5.159 1.00 94.44 92 GLN A CA 1
ATOM 688 C C . GLN A 1 92 ? -2.784 9.383 -5.729 1.00 94.44 92 GLN A C 1
ATOM 690 O O . GLN A 1 92 ? -3.158 10.550 -5.838 1.00 94.44 92 GLN A O 1
ATOM 695 N N . LEU A 1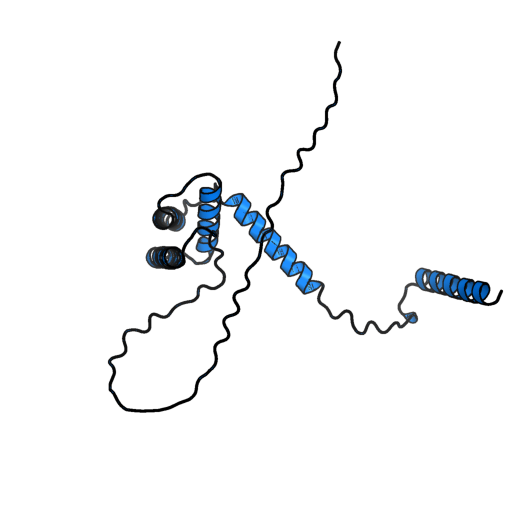 93 ? -1.564 8.986 -6.105 1.00 92.75 93 LEU A N 1
ATOM 696 C CA . LEU A 1 93 ? -0.604 9.877 -6.768 1.00 92.75 93 LEU A CA 1
ATOM 697 C C . LEU A 1 93 ? -0.980 10.159 -8.227 1.00 92.75 93 LEU A C 1
ATOM 699 O O . LEU A 1 93 ? -0.707 11.244 -8.735 1.00 92.75 93 LEU A O 1
ATOM 703 N N . SER A 1 94 ? -1.614 9.198 -8.903 1.00 91.50 94 SER A N 1
ATOM 704 C CA . SER A 1 94 ? -2.031 9.347 -10.303 1.00 91.50 94 SER A CA 1
ATOM 705 C C . SER A 1 94 ? -3.416 9.975 -10.464 1.00 91.50 94 SER A C 1
ATOM 707 O O . SER A 1 94 ? -3.681 10.626 -11.477 1.00 91.50 94 SER A O 1
ATOM 709 N N . ARG A 1 95 ? -4.320 9.792 -9.491 1.00 92.62 95 ARG A N 1
ATOM 710 C CA . ARG A 1 95 ? -5.698 10.299 -9.557 1.00 92.62 95 ARG A CA 1
ATOM 711 C C . ARG A 1 95 ? -6.343 10.471 -8.185 1.00 92.62 95 ARG A C 1
ATOM 713 O O . ARG A 1 95 ? -6.013 9.799 -7.215 1.00 92.62 95 ARG A O 1
ATOM 720 N N . THR A 1 96 ? -7.383 11.299 -8.128 1.00 93.50 96 THR A N 1
ATOM 721 C CA . THR A 1 96 ? -8.205 11.439 -6.922 1.00 93.50 96 THR A CA 1
ATOM 722 C C . THR A 1 96 ? -9.052 10.187 -6.676 1.00 93.50 96 THR A C 1
ATOM 724 O O . THR A 1 96 ? -9.947 9.855 -7.459 1.00 93.50 96 THR A O 1
ATOM 727 N N . ILE A 1 97 ? -8.820 9.521 -5.545 1.00 93.62 97 ILE A N 1
ATOM 728 C CA . ILE A 1 97 ? -9.621 8.385 -5.077 1.00 93.62 97 ILE A CA 1
ATOM 729 C C . ILE A 1 97 ? -10.644 8.879 -4.051 1.00 93.62 97 ILE A C 1
ATOM 731 O O . ILE A 1 97 ? -10.297 9.203 -2.922 1.00 93.62 97 ILE A O 1
ATOM 735 N N . LYS A 1 98 ? -11.927 8.914 -4.436 1.00 92.50 98 LYS A N 1
ATOM 736 C CA . LYS A 1 98 ? -13.017 9.384 -3.557 1.00 92.50 98 LYS A CA 1
ATOM 737 C C . LYS A 1 98 ? -13.314 8.439 -2.389 1.00 92.50 98 LYS A C 1
ATOM 739 O O . LYS A 1 98 ? -13.771 8.888 -1.347 1.00 92.50 98 LYS A O 1
ATOM 744 N N . ASN A 1 99 ? -13.101 7.137 -2.582 1.00 95.25 99 ASN A N 1
ATOM 745 C CA . ASN A 1 99 ? -13.370 6.112 -1.577 1.00 95.25 99 ASN A CA 1
ATOM 746 C C . ASN A 1 99 ? -12.155 5.175 -1.436 1.00 95.25 99 ASN A C 1
ATOM 748 O O . ASN A 1 99 ? -12.093 4.158 -2.134 1.00 95.25 99 ASN A O 1
ATOM 752 N N . PRO A 1 100 ? -11.182 5.513 -0.571 1.00 94.62 100 PRO A N 1
ATOM 753 C CA . PRO A 1 100 ? -9.982 4.699 -0.377 1.00 94.62 100 PRO A CA 1
ATOM 754 C C . PRO A 1 100 ? -10.295 3.329 0.242 1.00 94.62 100 PRO A C 1
ATOM 756 O O . PRO A 1 100 ? -9.702 2.336 -0.168 1.00 94.62 100 PRO A O 1
ATOM 759 N N . ILE A 1 101 ? -11.282 3.251 1.144 1.00 96.88 101 ILE A N 1
ATOM 760 C CA . ILE A 1 101 ? -11.701 1.996 1.791 1.00 96.88 101 ILE A CA 1
ATOM 761 C C . ILE A 1 101 ? -12.254 1.022 0.745 1.00 96.88 101 ILE A C 1
ATOM 763 O O . ILE A 1 101 ? -11.819 -0.123 0.651 1.00 96.88 101 ILE A O 1
ATOM 767 N N . GLY A 1 102 ? -13.179 1.491 -0.098 1.00 96.81 102 GLY A N 1
ATOM 768 C CA . GLY A 1 102 ? -13.764 0.679 -1.167 1.00 96.81 102 GLY A CA 1
ATOM 769 C C . GLY A 1 102 ? -12.736 0.244 -2.214 1.00 96.81 102 GLY A C 1
ATOM 770 O O . GLY A 1 102 ? -12.813 -0.874 -2.725 1.00 96.81 102 GLY A O 1
ATOM 771 N N . TYR A 1 103 ? -11.752 1.100 -2.505 1.00 97.12 103 TYR A N 1
ATOM 772 C CA . TYR A 1 103 ? -10.643 0.747 -3.389 1.00 97.12 103 TYR A CA 1
ATOM 773 C C . TYR A 1 103 ? -9.789 -0.381 -2.798 1.00 97.12 103 TYR A C 1
ATOM 775 O O . TYR A 1 103 ? -9.620 -1.414 -3.446 1.00 97.12 103 TYR A O 1
ATOM 783 N N . ALA A 1 104 ? -9.321 -0.220 -1.556 1.00 96.44 104 ALA A N 1
ATOM 784 C CA . ALA A 1 104 ? -8.521 -1.224 -0.858 1.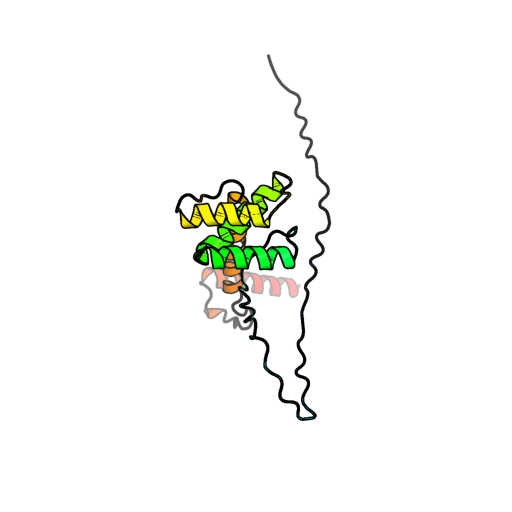00 96.44 104 ALA A CA 1
ATOM 785 C C . ALA A 1 104 ? -9.273 -2.556 -0.730 1.00 96.44 104 ALA A C 1
ATOM 787 O O . ALA A 1 104 ? -8.718 -3.609 -1.033 1.00 96.44 104 ALA A O 1
ATOM 788 N N . ARG A 1 105 ? -10.568 -2.514 -0.395 1.00 96.81 105 ARG A N 1
ATOM 789 C CA . ARG A 1 105 ? -11.437 -3.697 -0.353 1.00 96.81 105 ARG A CA 1
ATOM 790 C C . ARG A 1 105 ? -11.502 -4.418 -1.701 1.00 96.81 105 ARG A C 1
ATOM 792 O O . ARG A 1 105 ? -11.406 -5.639 -1.743 1.00 96.81 105 ARG A O 1
ATOM 799 N N . SER A 1 106 ? -11.665 -3.683 -2.803 1.00 96.31 106 SER A N 1
ATOM 800 C CA . SER A 1 106 ? -11.696 -4.268 -4.151 1.00 96.31 106 SER A CA 1
ATOM 801 C C . SER A 1 106 ? -10.383 -4.980 -4.485 1.00 96.31 106 SER A C 1
ATOM 803 O O . SER A 1 106 ? -10.398 -6.106 -4.985 1.00 96.31 106 SER A O 1
ATOM 805 N N . MET A 1 107 ? -9.248 -4.363 -4.150 1.00 97.31 107 MET A N 1
ATOM 806 C CA . MET A 1 107 ? -7.931 -4.980 -4.322 1.00 97.31 107 MET A CA 1
ATOM 807 C C . MET A 1 107 ? -7.758 -6.212 -3.427 1.00 97.31 107 MET A C 1
ATOM 809 O O . MET A 1 107 ? -7.303 -7.245 -3.908 1.00 97.31 107 MET A O 1
ATOM 813 N N . ALA A 1 108 ? -8.219 -6.161 -2.175 1.00 96.19 108 ALA A N 1
ATOM 814 C CA . ALA A 1 108 ? -8.201 -7.302 -1.261 1.00 96.19 108 ALA A CA 1
ATOM 815 C C . ALA A 1 108 ? -9.041 -8.481 -1.772 1.00 96.19 108 ALA A C 1
ATOM 817 O O . ALA A 1 108 ? -8.590 -9.624 -1.720 1.00 96.19 108 ALA A O 1
ATOM 818 N N . CYS A 1 109 ? -10.222 -8.228 -2.346 1.00 95.56 109 CYS A N 1
ATOM 819 C CA . CYS A 1 109 ? -11.015 -9.276 -2.992 1.00 95.56 109 CYS A CA 1
ATOM 820 C C . CYS A 1 109 ? -10.274 -9.910 -4.182 1.00 95.56 109 CYS A C 1
ATOM 822 O O . CYS A 1 109 ? -10.320 -11.128 -4.348 1.00 95.56 109 CYS A O 1
ATOM 824 N N . ARG A 1 110 ? -9.563 -9.112 -4.991 1.00 95.19 110 ARG A N 1
ATOM 825 C CA . ARG A 1 110 ? -8.724 -9.637 -6.084 1.00 95.19 110 ARG A CA 1
ATOM 826 C C . ARG A 1 110 ? -7.545 -10.449 -5.552 1.00 95.19 110 ARG A C 1
ATOM 828 O O . ARG A 1 110 ? -7.217 -11.476 -6.140 1.00 95.19 110 ARG A O 1
ATOM 835 N N . ALA A 1 111 ? -6.938 -10.027 -4.446 1.00 94.56 111 ALA A N 1
ATOM 836 C CA . ALA A 1 111 ? -5.817 -10.726 -3.825 1.00 94.56 111 ALA A CA 1
ATOM 837 C C . ALA A 1 111 ? -6.248 -12.086 -3.268 1.00 94.56 111 ALA A C 1
ATOM 839 O O . ALA A 1 111 ? -5.640 -13.101 -3.604 1.00 94.56 111 ALA A O 1
ATOM 840 N N . ALA A 1 112 ? -7.380 -12.139 -2.562 1.00 93.75 112 ALA A N 1
ATOM 841 C CA . ALA A 1 112 ? -7.984 -13.391 -2.108 1.00 93.75 112 ALA A CA 1
ATOM 842 C C . ALA A 1 112 ? -8.313 -14.346 -3.276 1.00 93.75 112 ALA A C 1
ATOM 844 O O . ALA A 1 112 ? -8.165 -15.561 -3.153 1.00 93.75 112 ALA A O 1
ATOM 845 N N . ALA A 1 113 ? -8.693 -13.800 -4.436 1.00 94.06 113 ALA A N 1
ATOM 846 C CA . ALA A 1 113 ? -8.924 -14.560 -5.665 1.00 94.06 113 ALA A CA 1
ATOM 847 C C . ALA A 1 113 ? -7.640 -14.911 -6.451 1.00 94.06 113 ALA A C 1
ATOM 849 O O . ALA A 1 113 ? -7.737 -15.507 -7.523 1.00 94.06 113 ALA A O 1
ATOM 850 N N . ARG A 1 114 ? -6.444 -14.553 -5.955 1.00 93.12 114 ARG A N 1
ATOM 851 C CA . ARG A 1 114 ? -5.143 -14.702 -6.646 1.00 93.12 114 ARG A CA 1
ATOM 852 C C . ARG A 1 114 ? -5.074 -14.001 -8.010 1.00 93.12 114 ARG A C 1
ATOM 854 O O . ARG A 1 114 ? -4.363 -14.438 -8.909 1.00 93.12 114 ARG A O 1
ATOM 861 N N . GLN A 1 115 ? -5.817 -12.909 -8.157 1.00 94.00 115 GLN A N 1
ATOM 862 C CA . GLN A 1 115 ? -5.883 -12.071 -9.360 1.00 94.00 115 GLN A CA 1
ATOM 863 C C . GLN A 1 115 ? -5.297 -10.671 -9.135 1.00 94.00 115 GLN A C 1
ATOM 865 O O . GLN A 1 115 ? -5.408 -9.802 -9.996 1.00 94.00 115 GLN A O 1
ATOM 870 N N . PHE A 1 116 ? -4.724 -10.421 -7.961 1.00 93.06 116 PHE A N 1
ATOM 871 C CA . PHE A 1 116 ? -4.089 -9.150 -7.653 1.00 93.06 116 PHE A CA 1
ATOM 872 C C . PHE A 1 116 ? -2.677 -9.087 -8.229 1.00 93.06 116 PHE A C 1
ATOM 874 O O . PHE A 1 116 ? -1.893 -10.025 -8.093 1.00 93.06 116 PHE A O 1
ATOM 881 N N . HIS A 1 117 ? -2.360 -7.947 -8.827 1.00 92.06 117 HIS A N 1
ATOM 882 C CA . HIS A 1 117 ? -1.012 -7.551 -9.190 1.00 92.06 117 HIS A CA 1
ATOM 883 C C . HIS A 1 117 ? -0.868 -6.047 -8.958 1.00 92.06 117 HIS A C 1
ATOM 885 O O . HIS A 1 117 ? -1.841 -5.301 -9.063 1.00 92.06 117 HIS A O 1
ATOM 891 N N . LEU A 1 118 ? 0.350 -5.621 -8.633 1.00 90.81 118 LEU A N 1
ATOM 892 C CA . LEU A 1 118 ? 0.688 -4.207 -8.513 1.00 90.81 118 LEU A CA 1
ATOM 893 C C . LEU A 1 118 ? 0.650 -3.567 -9.905 1.00 90.81 118 LEU A C 1
ATOM 895 O O . LEU A 1 118 ? 1.260 -4.083 -10.841 1.00 90.81 118 LEU A O 1
ATOM 899 N N . GLU A 1 119 ? -0.061 -2.452 -10.031 1.00 93.25 119 GLU A N 1
ATOM 900 C CA . GLU A 1 119 ? -0.106 -1.634 -11.244 1.00 93.25 119 GLU A CA 1
ATOM 901 C C . GLU A 1 119 ? 0.396 -0.228 -10.923 1.00 93.25 119 GLU A C 1
ATOM 903 O O . GLU A 1 119 ? 1.460 0.183 -11.384 1.00 93.25 119 GLU A O 1
ATOM 908 N N . ALA A 1 120 ? -0.337 0.509 -10.087 1.00 93.06 120 ALA A N 1
ATOM 909 C CA . ALA A 1 120 ? 0.049 1.853 -9.687 1.00 93.06 120 ALA A CA 1
ATOM 910 C C . ALA A 1 120 ? 1.077 1.841 -8.542 1.00 93.06 120 ALA A C 1
ATOM 912 O O . ALA A 1 120 ? 1.867 2.778 -8.410 1.00 93.06 120 ALA A O 1
ATOM 913 N N . GLY A 1 121 ? 1.082 0.790 -7.717 1.00 93.25 121 GLY A N 1
ATOM 914 C CA . GLY A 1 121 ? 1.914 0.685 -6.517 1.00 93.25 121 GLY A CA 1
ATOM 915 C C . GLY A 1 121 ? 3.352 0.223 -6.738 1.00 93.25 121 GLY A C 1
ATOM 916 O O . GLY A 1 121 ? 4.131 0.228 -5.788 1.00 93.25 121 GLY A O 1
ATOM 917 N N . GLU A 1 122 ? 3.745 -0.167 -7.955 1.00 93.00 122 GLU A N 1
ATOM 918 C CA . GLU A 1 122 ? 5.063 -0.773 -8.205 1.00 93.00 122 GLU A CA 1
ATOM 919 C C . GLU A 1 122 ? 6.225 0.149 -7.793 1.00 93.00 122 GLU A C 1
ATOM 921 O O . GLU A 1 122 ? 7.190 -0.293 -7.166 1.00 93.00 122 GLU A O 1
ATOM 926 N N . GLY A 1 123 ? 6.121 1.447 -8.097 1.00 89.88 123 GLY A N 1
ATOM 927 C CA . GLY A 1 123 ? 7.130 2.436 -7.707 1.00 89.88 123 GLY A CA 1
ATOM 928 C C . GLY A 1 123 ? 7.247 2.597 -6.189 1.00 89.88 123 GLY A C 1
ATOM 929 O O . GLY A 1 123 ? 8.356 2.684 -5.665 1.00 89.88 123 GLY A O 1
ATOM 930 N N . ILE A 1 124 ? 6.114 2.561 -5.481 1.00 92.75 124 ILE A N 1
ATOM 931 C CA . ILE A 1 124 ? 6.056 2.679 -4.018 1.00 92.75 124 ILE A CA 1
ATOM 932 C C . ILE A 1 124 ? 6.667 1.442 -3.360 1.00 92.75 124 ILE A C 1
ATOM 934 O O . ILE A 1 124 ? 7.515 1.571 -2.478 1.00 92.75 124 ILE A O 1
ATOM 938 N N . ALA A 1 125 ? 6.313 0.250 -3.842 1.00 92.00 125 ALA A N 1
ATOM 939 C CA . ALA A 1 125 ? 6.863 -1.005 -3.342 1.00 92.00 125 ALA A CA 1
ATOM 940 C C . ALA A 1 125 ? 8.392 -1.071 -3.523 1.00 92.00 125 ALA A C 1
ATOM 942 O O . ALA A 1 125 ? 9.107 -1.425 -2.586 1.00 92.00 125 ALA A O 1
ATOM 943 N N . LYS A 1 126 ? 8.909 -0.667 -4.695 1.00 91.44 126 LYS A N 1
ATOM 944 C CA . LYS A 1 126 ? 10.360 -0.599 -4.957 1.00 91.44 126 LYS A CA 1
ATOM 945 C C . LYS A 1 126 ? 11.063 0.407 -4.057 1.00 91.44 126 LYS A C 1
ATOM 947 O O . LYS A 1 126 ? 12.130 0.108 -3.529 1.00 91.44 126 LYS A O 1
ATOM 952 N N . GLN A 1 127 ? 10.477 1.588 -3.874 1.00 88.88 127 GLN A N 1
ATOM 953 C CA . GLN A 1 127 ? 11.037 2.608 -2.992 1.00 88.88 127 GLN A CA 1
ATOM 954 C C . GLN A 1 127 ? 11.102 2.113 -1.543 1.00 88.88 127 GLN A C 1
ATOM 956 O O . GLN A 1 127 ? 12.127 2.284 -0.888 1.00 88.88 127 GLN A O 1
ATOM 961 N N . ARG A 1 128 ? 10.041 1.462 -1.058 1.00 89.69 128 ARG A N 1
ATOM 962 C CA . ARG A 1 128 ? 9.997 0.863 0.280 1.00 89.69 128 ARG A CA 1
ATOM 963 C C . ARG A 1 128 ? 11.067 -0.213 0.451 1.00 89.69 128 ARG A C 1
ATOM 965 O O . ARG A 1 128 ? 11.759 -0.221 1.461 1.00 89.69 128 ARG A O 1
ATOM 972 N N . GLU A 1 129 ? 11.238 -1.084 -0.539 1.00 89.31 129 GLU A N 1
ATOM 973 C CA . GLU A 1 129 ? 12.275 -2.119 -0.500 1.00 89.31 129 GLU A CA 1
ATOM 974 C C . GLU A 1 129 ? 13.689 -1.530 -0.487 1.00 89.31 129 GLU A C 1
ATOM 976 O O . GLU A 1 129 ? 14.531 -1.941 0.307 1.00 89.31 129 GLU A O 1
ATOM 981 N N . MET A 1 130 ? 13.935 -0.510 -1.312 1.00 88.75 130 MET A N 1
ATOM 982 C CA . MET A 1 130 ? 15.205 0.213 -1.328 1.00 88.75 130 MET A CA 1
ATOM 983 C C . MET A 1 130 ? 15.517 0.853 0.031 1.00 88.75 130 MET A C 1
ATOM 985 O O . MET A 1 130 ? 16.656 0.774 0.484 1.00 88.75 130 MET A O 1
ATOM 989 N N . LEU A 1 131 ? 14.527 1.470 0.685 1.00 85.06 131 LEU A N 1
ATOM 990 C CA . LEU A 1 131 ? 14.706 2.072 2.010 1.00 85.06 131 LEU A CA 1
ATOM 991 C C . LEU A 1 131 ? 15.039 1.019 3.071 1.00 85.06 131 LEU A C 1
ATOM 993 O O . LEU A 1 131 ? 15.982 1.225 3.828 1.00 85.06 131 LEU A O 1
ATOM 997 N N . ARG A 1 132 ? 14.350 -0.131 3.062 1.00 84.88 132 ARG A N 1
ATOM 998 C CA . ARG A 1 132 ? 14.673 -1.252 3.963 1.00 84.88 132 ARG A CA 1
ATOM 999 C C . ARG A 1 132 ? 16.097 -1.764 3.766 1.00 84.88 132 ARG A C 1
ATOM 1001 O O . ARG A 1 132 ? 16.796 -2.033 4.735 1.00 84.88 132 ARG A O 1
ATOM 1008 N N . HIS A 1 133 ? 16.548 -1.876 2.518 1.00 83.88 133 HIS A N 1
ATOM 1009 C CA . HIS A 1 133 ? 17.928 -2.266 2.231 1.00 83.88 133 HIS A CA 1
ATOM 1010 C C . HIS A 1 133 ? 18.950 -1.240 2.725 1.00 83.88 133 HIS A C 1
ATOM 1012 O O . HIS A 1 133 ? 19.999 -1.636 3.230 1.00 83.88 133 HIS A O 1
ATOM 1018 N N . LEU A 1 134 ? 18.660 0.055 2.580 1.00 80.31 134 LEU A N 1
ATOM 1019 C CA . LEU A 1 134 ? 19.557 1.115 3.030 1.00 80.31 134 LEU A CA 1
ATOM 1020 C C . LEU A 1 134 ? 19.691 1.120 4.560 1.00 80.31 134 LEU A C 1
ATOM 1022 O O . LEU A 1 134 ? 20.807 1.181 5.070 1.00 80.31 134 LEU A O 1
ATOM 1026 N N . GLU A 1 135 ? 18.575 0.973 5.272 1.00 76.25 135 GLU A N 1
ATOM 1027 C CA . GLU A 1 135 ? 18.542 0.854 6.733 1.00 76.25 135 GLU A CA 1
ATOM 1028 C C . GLU A 1 135 ? 19.336 -0.370 7.213 1.00 76.25 135 GLU A C 1
ATOM 1030 O O . GLU A 1 135 ? 20.236 -0.236 8.039 1.00 76.25 135 GLU A O 1
ATOM 1035 N N . ALA A 1 136 ? 19.134 -1.534 6.587 1.00 75.19 136 ALA A N 1
ATOM 1036 C CA . ALA A 1 136 ? 19.894 -2.742 6.909 1.00 75.19 136 ALA A CA 1
ATOM 1037 C C . ALA A 1 136 ? 21.412 -2.579 6.686 1.00 75.19 136 ALA A C 1
ATOM 1039 O O . ALA A 1 136 ? 22.216 -3.133 7.436 1.00 75.19 136 ALA A O 1
ATOM 1040 N N . THR A 1 137 ? 21.836 -1.816 5.669 1.00 67.00 137 THR A N 1
ATOM 1041 C CA . THR A 1 137 ? 23.267 -1.537 5.459 1.00 67.00 137 THR A CA 1
ATOM 1042 C C . THR A 1 137 ? 23.856 -0.580 6.495 1.00 67.00 137 THR A C 1
ATOM 1044 O O . THR A 1 137 ? 25.028 -0.727 6.846 1.00 67.00 137 THR A O 1
ATOM 1047 N N . ASP A 1 138 ? 23.070 0.363 7.014 1.00 59.16 138 ASP A N 1
ATOM 1048 C CA . ASP A 1 138 ? 23.521 1.322 8.030 1.00 59.16 138 ASP A CA 1
ATOM 1049 C C . ASP A 1 138 ? 23.653 0.649 9.410 1.00 59.16 138 ASP A C 1
ATOM 1051 O O . ASP A 1 138 ? 24.663 0.803 10.103 1.00 59.16 138 ASP A O 1
ATOM 1055 N N . GLU A 1 139 ? 22.719 -0.241 9.756 1.00 58.19 139 GLU A N 1
ATOM 1056 C CA . GLU A 1 139 ? 22.800 -1.060 10.973 1.00 58.19 139 GLU A CA 1
ATOM 1057 C C . GLU A 1 139 ? 24.041 -1.971 10.984 1.00 58.19 139 GLU A C 1
ATOM 1059 O O . GLU A 1 139 ? 24.707 -2.101 12.011 1.00 58.19 139 GLU A O 1
ATOM 1064 N N . THR A 1 140 ? 24.438 -2.536 9.835 1.00 53.47 140 THR A N 1
ATOM 1065 C CA . THR A 1 140 ? 25.683 -3.329 9.738 1.00 53.47 140 THR A CA 1
ATOM 1066 C C . THR A 1 140 ? 26.969 -2.497 9.772 1.00 53.47 140 THR A C 1
ATOM 1068 O O . THR A 1 140 ? 28.027 -3.036 10.100 1.00 53.47 140 THR A O 1
ATOM 1071 N N . ASN A 1 141 ? 26.898 -1.195 9.473 1.00 51.84 141 ASN A N 1
ATOM 1072 C CA . ASN A 1 141 ? 28.024 -0.266 9.618 1.00 51.84 141 ASN A CA 1
ATOM 1073 C C . ASN A 1 141 ? 28.114 0.347 11.021 1.00 51.84 141 ASN A C 1
ATOM 1075 O O . ASN A 1 141 ? 29.136 0.943 11.362 1.00 51.84 141 ASN A O 1
ATOM 1079 N N . THR A 1 142 ? 27.102 0.146 11.867 1.00 46.03 142 THR A N 1
ATOM 1080 C CA . THR A 1 142 ? 27.097 0.601 13.261 1.00 46.03 142 THR A CA 1
ATOM 1081 C C . THR A 1 142 ? 27.706 -0.467 14.183 1.00 46.03 142 THR A C 1
ATOM 1083 O O . THR A 1 142 ? 27.130 -0.874 15.187 1.00 46.03 142 THR A O 1
ATOM 1086 N N . HIS A 1 143 ? 28.904 -0.947 13.844 1.00 47.31 143 HIS A N 1
ATOM 1087 C CA . HIS A 1 143 ? 29.797 -1.612 14.800 1.00 47.31 143 HIS A CA 1
ATOM 1088 C C . HIS A 1 143 ? 30.665 -0.511 15.438 1.00 47.31 143 HIS A C 1
ATOM 1090 O O . HIS A 1 143 ? 31.093 0.384 14.707 1.00 47.31 143 HIS A O 1
ATOM 1096 N N . PRO A 1 144 ? 30.925 -0.504 16.763 1.00 45.22 144 PRO A N 1
ATOM 1097 C CA . PRO A 1 144 ? 31.498 0.654 17.438 1.00 45.22 144 PRO A CA 1
ATOM 1098 C C . PRO A 1 144 ? 32.841 1.030 16.818 1.00 45.22 144 PRO A C 1
ATOM 1100 O O . PRO A 1 144 ? 33.836 0.316 16.952 1.00 45.22 144 PRO A O 1
ATOM 1103 N N . ALA A 1 145 ? 32.869 2.195 16.180 1.00 48.34 145 ALA A N 1
ATOM 1104 C CA . ALA A 1 145 ? 34.083 2.942 15.905 1.00 48.34 145 ALA A CA 1
ATOM 1105 C C . ALA A 1 145 ? 34.604 3.562 17.212 1.00 48.34 145 ALA A C 1
ATOM 1107 O O . ALA A 1 145 ? 34.782 4.767 17.307 1.00 48.34 145 ALA A O 1
ATOM 1108 N N . ASP A 1 146 ? 34.821 2.731 18.229 1.00 50.47 146 ASP A N 1
ATOM 1109 C CA . ASP A 1 146 ? 35.555 3.091 19.431 1.00 50.47 146 ASP A CA 1
ATOM 1110 C C . ASP A 1 146 ? 36.258 1.837 19.952 1.00 50.47 146 ASP A C 1
ATOM 1112 O O . ASP A 1 146 ? 35.629 0.831 20.272 1.00 50.47 146 ASP A O 1
ATOM 1116 N N . GLN A 1 147 ? 37.588 1.925 20.025 1.00 48.03 147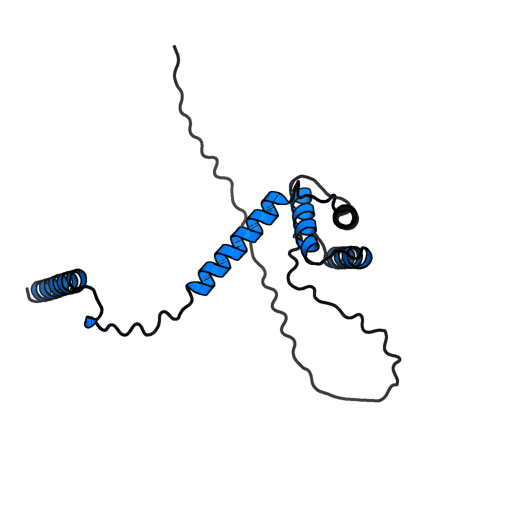 GLN A N 1
ATOM 1117 C CA . GLN A 1 147 ? 38.568 0.856 20.274 1.00 48.03 147 GLN A CA 1
ATOM 1118 C C . GLN A 1 147 ? 39.063 0.073 19.047 1.00 48.03 147 GLN A C 1
ATOM 1120 O O . GLN A 1 147 ? 39.393 -1.111 19.143 1.00 48.03 147 GLN A O 1
ATOM 1125 N N . GLN A 1 148 ? 39.322 0.758 17.928 1.00 46.91 148 GLN A N 1
ATOM 1126 C CA . GLN A 1 148 ? 40.488 0.357 17.140 1.00 46.91 148 GLN A CA 1
ATOM 1127 C C . GLN A 1 148 ? 41.723 0.753 17.955 1.00 46.91 148 GLN A C 1
ATOM 1129 O O . GLN A 1 148 ? 42.185 1.888 17.911 1.00 46.91 148 GLN A O 1
ATOM 1134 N N . SER A 1 149 ? 42.221 -0.176 18.773 1.00 49.75 149 SER A N 1
ATOM 1135 C CA . SER A 1 149 ? 43.582 -0.065 19.287 1.00 49.75 149 SER A CA 1
ATOM 1136 C C . SER A 1 149 ? 44.492 0.010 18.065 1.00 49.75 149 SER A C 1
ATOM 1138 O O . SER A 1 149 ? 44.624 -0.980 17.341 1.00 49.75 149 SER A O 1
ATOM 1140 N N . ASP A 1 150 ? 45.044 1.195 17.808 1.00 53.69 150 ASP A N 1
ATOM 1141 C CA . ASP A 1 150 ? 46.084 1.456 16.817 1.00 53.69 150 ASP A CA 1
ATOM 1142 C C . ASP A 1 150 ? 47.339 0.658 17.194 1.00 53.69 150 ASP A C 1
ATOM 1144 O O . ASP A 1 150 ? 48.324 1.196 17.694 1.00 53.69 150 ASP A O 1
ATOM 1148 N N . ASP A 1 151 ? 47.301 -0.658 16.998 1.00 54.91 151 ASP A N 1
ATOM 1149 C CA . ASP A 1 151 ? 48.494 -1.482 16.971 1.00 54.91 151 ASP A CA 1
ATOM 1150 C C . ASP A 1 151 ? 49.064 -1.395 15.548 1.00 54.91 151 ASP A C 1
ATOM 1152 O O . ASP A 1 151 ? 48.570 -2.071 14.632 1.00 54.91 151 ASP A O 1
ATOM 1156 N N . PRO A 1 152 ? 50.103 -0.567 15.315 1.00 57.12 152 PRO A N 1
ATOM 1157 C CA . PRO A 1 152 ? 50.681 -0.381 13.991 1.00 57.12 152 PRO A CA 1
ATOM 1158 C C . PRO A 1 152 ? 51.282 -1.677 13.442 1.00 57.12 152 PRO A C 1
ATOM 1160 O O . PRO A 1 152 ? 51.623 -1.723 12.266 1.00 57.12 152 PRO A O 1
ATOM 1163 N N . SER A 1 153 ? 51.403 -2.737 14.248 1.00 60.06 153 SER A N 1
ATOM 1164 C CA . SER A 1 153 ? 51.948 -4.042 13.868 1.00 60.06 153 SER A CA 1
ATOM 1165 C C . SER A 1 153 ? 51.052 -4.832 12.911 1.00 60.06 153 SER A C 1
ATOM 1167 O O . SER A 1 153 ? 51.558 -5.699 12.193 1.00 60.06 153 SER A O 1
ATOM 1169 N N . LYS A 1 154 ? 49.746 -4.530 12.870 1.00 58.84 154 LYS A N 1
ATOM 1170 C CA . LYS A 1 154 ? 48.746 -5.262 12.067 1.00 58.84 154 LYS A CA 1
ATOM 1171 C C . LYS A 1 154 ? 48.573 -4.741 10.639 1.00 58.84 154 LYS A C 1
ATOM 1173 O O . LYS A 1 154 ? 47.883 -5.363 9.837 1.00 58.84 154 LYS A O 1
ATOM 1178 N N . LEU A 1 155 ? 49.216 -3.629 10.293 1.00 63.72 155 LEU A N 1
ATOM 1179 C CA . LEU A 1 155 ? 49.156 -3.068 8.946 1.00 63.72 155 LEU A CA 1
ATOM 1180 C C . LEU A 1 155 ? 50.074 -3.848 7.976 1.00 63.72 155 LEU A C 1
ATOM 1182 O O . LEU A 1 155 ? 51.184 -4.247 8.349 1.00 63.72 155 LEU A O 1
ATOM 1186 N N . PRO A 1 156 ? 49.676 -4.055 6.706 1.00 71.00 156 PRO A N 1
ATOM 1187 C CA . PRO A 1 156 ? 50.549 -4.671 5.712 1.00 71.00 156 PRO A CA 1
ATOM 1188 C C . PRO A 1 156 ? 51.832 -3.847 5.534 1.00 71.00 156 PRO A C 1
ATOM 1190 O O . PRO A 1 156 ? 51.820 -2.618 5.628 1.00 71.00 156 PRO A O 1
ATOM 1193 N N . PHE A 1 157 ? 52.958 -4.531 5.304 1.00 67.62 157 PHE A N 1
ATOM 1194 C CA . PHE A 1 157 ? 54.309 -3.949 5.347 1.00 67.62 157 PHE A CA 1
ATOM 1195 C C . PHE A 1 157 ? 54.440 -2.646 4.541 1.00 67.62 157 PHE A C 1
ATOM 1197 O O . PHE A 1 157 ? 54.959 -1.657 5.053 1.00 67.62 157 PHE A O 1
ATOM 1204 N N . GLY A 1 158 ? 53.881 -2.604 3.327 1.00 70.31 158 GLY A N 1
ATOM 1205 C CA . GLY A 1 158 ? 53.936 -1.416 2.470 1.00 70.31 158 GLY A CA 1
ATOM 1206 C C . GLY A 1 158 ? 53.267 -0.175 3.073 1.00 70.31 158 GLY A C 1
ATOM 1207 O O . GLY A 1 158 ? 53.785 0.930 2.924 1.00 70.31 158 GLY A O 1
ATOM 1208 N N . ILE A 1 159 ? 52.163 -0.350 3.807 1.00 73.25 159 ILE A N 1
ATOM 1209 C CA . ILE A 1 159 ? 51.432 0.755 4.444 1.00 73.25 159 ILE A CA 1
ATOM 1210 C C . ILE A 1 159 ? 52.192 1.254 5.679 1.00 73.25 159 ILE A C 1
ATOM 1212 O O . ILE A 1 159 ? 52.319 2.463 5.877 1.00 73.25 159 ILE A O 1
ATOM 1216 N N . ARG A 1 160 ? 52.781 0.338 6.462 1.00 71.38 160 ARG A N 1
ATOM 1217 C CA . ARG A 1 160 ? 53.635 0.691 7.612 1.00 71.38 160 ARG A CA 1
ATOM 1218 C C . ARG A 1 160 ? 54.832 1.530 7.186 1.00 71.38 160 ARG A C 1
ATOM 1220 O O . ARG A 1 160 ? 55.039 2.616 7.721 1.00 71.38 160 ARG A O 1
ATOM 1227 N N . SER A 1 161 ? 55.568 1.068 6.177 1.00 71.81 161 SER A N 1
ATOM 1228 C CA . SER A 1 161 ? 56.748 1.778 5.677 1.00 71.81 161 SER A CA 1
ATOM 1229 C C . SER A 1 161 ? 56.406 3.146 5.079 1.00 71.81 161 SER A C 1
ATOM 1231 O O . SER A 1 161 ? 57.195 4.083 5.206 1.00 71.81 161 SER A O 1
ATOM 1233 N N . ALA A 1 162 ? 55.240 3.294 4.443 1.00 74.81 162 ALA A N 1
ATOM 1234 C CA . ALA A 1 162 ? 54.786 4.584 3.930 1.00 74.81 162 ALA A CA 1
ATOM 1235 C C . ALA A 1 162 ? 54.476 5.577 5.066 1.00 74.81 162 ALA A C 1
ATOM 1237 O O . ALA A 1 162 ? 54.951 6.713 5.032 1.00 74.81 162 ALA A O 1
ATOM 1238 N N . LEU A 1 163 ? 53.750 5.143 6.100 1.00 75.56 163 LEU A N 1
ATOM 1239 C CA . LEU A 1 163 ? 53.418 5.973 7.265 1.00 75.56 163 LEU A CA 1
ATOM 1240 C C . LEU A 1 163 ? 54.657 6.375 8.070 1.00 75.56 163 LEU A C 1
ATOM 1242 O O . LEU A 1 163 ? 54.777 7.526 8.493 1.00 75.56 163 LEU A O 1
ATOM 1246 N N . GLU A 1 164 ? 55.605 5.457 8.242 1.00 77.12 164 GLU A N 1
ATOM 1247 C CA . GLU A 1 164 ? 56.853 5.730 8.953 1.00 77.12 164 GLU A CA 1
ATOM 1248 C C . GLU A 1 164 ? 57.726 6.747 8.204 1.00 77.12 164 GLU A C 1
ATOM 1250 O O . GLU A 1 164 ? 58.273 7.671 8.816 1.00 77.12 164 GLU A O 1
ATOM 1255 N N . ARG A 1 165 ? 57.786 6.658 6.867 1.00 73.44 165 ARG A N 1
ATOM 1256 C CA . ARG A 1 165 ? 58.455 7.665 6.025 1.00 73.44 165 ARG A CA 1
ATOM 1257 C C . ARG A 1 165 ? 57.821 9.046 6.159 1.00 73.44 165 ARG A C 1
ATOM 1259 O O . ARG A 1 165 ? 58.547 10.031 6.285 1.00 73.44 165 ARG A O 1
ATOM 1266 N N . ILE A 1 166 ? 56.491 9.128 6.170 1.00 76.25 166 ILE A N 1
ATOM 1267 C CA . ILE A 1 166 ? 55.766 10.397 6.332 1.00 76.25 166 ILE A CA 1
ATOM 1268 C C . ILE A 1 166 ? 56.028 10.990 7.721 1.00 76.25 166 ILE A C 1
ATOM 1270 O O . ILE A 1 166 ? 56.363 12.169 7.830 1.00 76.25 166 ILE A O 1
ATOM 1274 N N . ARG A 1 167 ? 55.944 10.177 8.783 1.00 76.56 167 ARG A N 1
ATOM 1275 C CA . ARG A 1 167 ? 56.225 10.616 10.160 1.00 76.56 167 ARG A CA 1
ATOM 1276 C C . ARG A 1 167 ? 57.663 11.125 10.305 1.00 76.56 167 ARG A C 1
ATOM 1278 O O . ARG A 1 167 ? 57.875 12.180 10.900 1.00 76.56 167 ARG A O 1
ATOM 1285 N N . SER A 1 168 ? 58.629 10.417 9.722 1.00 72.62 168 SER A N 1
ATOM 1286 C CA . SER A 1 168 ? 60.048 10.789 9.767 1.00 72.62 168 SER A CA 1
ATOM 1287 C C . SER A 1 168 ? 60.337 12.085 9.004 1.00 72.62 168 SER A C 1
ATOM 1289 O O . SER A 1 168 ? 61.087 12.928 9.493 1.00 72.62 168 SER A O 1
ATOM 1291 N N . ASN A 1 169 ? 59.708 12.294 7.842 1.00 69.94 169 ASN A N 1
ATOM 1292 C CA . ASN A 1 169 ? 59.828 13.559 7.111 1.00 69.94 169 ASN A CA 1
ATOM 1293 C C . ASN A 1 169 ? 59.187 14.721 7.876 1.00 69.94 169 ASN A C 1
ATOM 1295 O O . ASN A 1 169 ? 59.798 15.781 7.981 1.00 69.94 169 ASN A O 1
ATOM 1299 N N . LYS A 1 170 ? 58.020 14.507 8.493 1.00 67.69 170 LYS A N 1
ATOM 1300 C CA . LYS A 1 170 ? 57.323 15.544 9.266 1.00 67.69 170 LYS A CA 1
ATOM 1301 C C . LYS A 1 170 ? 58.121 16.006 10.494 1.00 67.69 170 LYS A C 1
ATOM 1303 O O . LYS A 1 170 ? 58.156 17.196 10.787 1.00 67.69 170 LYS A O 1
ATOM 1308 N N . LEU A 1 171 ? 58.809 15.092 11.185 1.00 61.94 171 LEU A N 1
ATOM 1309 C CA . LEU A 1 171 ? 59.706 15.436 12.303 1.00 61.94 171 LEU A CA 1
ATOM 1310 C C . LEU A 1 171 ? 60.945 16.219 11.848 1.00 61.94 171 LEU A C 1
ATOM 1312 O O . LEU A 1 171 ? 61.447 17.076 12.577 1.00 61.94 171 LEU A O 1
ATOM 1316 N N . ARG A 1 172 ? 61.423 15.946 10.632 1.00 60.91 172 ARG A N 1
ATOM 1317 C CA . ARG A 1 172 ? 62.577 16.623 10.037 1.00 60.91 172 ARG A CA 1
ATOM 1318 C C . ARG A 1 172 ? 62.246 18.036 9.550 1.00 60.91 172 ARG A C 1
ATOM 1320 O O . ARG A 1 172 ? 63.113 18.901 9.608 1.00 60.91 172 ARG A O 1
ATOM 1327 N N . GLU A 1 173 ? 61.013 18.277 9.111 1.00 58.50 173 GLU A N 1
ATOM 1328 C CA . GLU A 1 173 ? 60.522 19.619 8.764 1.00 58.50 173 GLU A CA 1
ATOM 1329 C C . GLU A 1 173 ? 60.213 20.477 9.997 1.00 58.50 173 GLU A C 1
ATOM 1331 O O . GLU A 1 173 ? 60.386 21.687 9.946 1.00 58.50 173 GLU A O 1
ATOM 1336 N N . ALA A 1 174 ? 59.832 19.865 11.122 1.00 57.41 174 ALA A N 1
ATOM 1337 C CA . ALA A 1 174 ? 59.567 20.574 12.378 1.00 57.41 174 ALA A CA 1
ATOM 1338 C C . ALA A 1 174 ? 60.832 20.978 13.169 1.00 57.41 174 ALA A C 1
ATOM 1340 O O . ALA A 1 174 ? 60.722 21.687 14.164 1.00 57.41 174 ALA A O 1
ATOM 1341 N N . SER A 1 175 ? 62.020 20.515 12.758 1.00 55.75 175 SER A N 1
ATOM 1342 C CA . SER A 1 175 ? 63.311 20.826 13.405 1.00 55.75 175 SER A CA 1
ATOM 1343 C C . SER A 1 175 ? 64.170 21.809 12.595 1.00 55.75 175 SER A C 1
ATOM 1345 O O . SER A 1 175 ? 65.396 21.794 12.720 1.00 55.75 175 SER A O 1
ATOM 1347 N N . LYS A 1 176 ? 63.553 22.617 11.728 1.00 49.53 176 LYS A N 1
ATOM 1348 C CA . LYS A 1 176 ? 64.232 23.578 10.854 1.00 49.53 176 LYS A CA 1
ATOM 1349 C C . LYS A 1 176 ? 63.712 24.993 11.049 1.00 49.53 176 LYS A C 1
ATOM 1351 O O . LYS A 1 176 ? 62.489 25.135 11.250 1.00 49.53 176 LYS A O 1
#

Secondary structure (DSSP, 8-state):
------------PPPP------------------------PPP-------TT----TT--HHHHHHHHHHHHHHT--HHHHHHHHHHHHHHHHHS--S-HHHHHHHHHHHHHTT----SSSHHHHHHHHHHHHHHHHHHHH-S--S-----GGGS-HHHHHHHHHHHHHHHHHTT-

Foldseek 3Di:
DDDDDDDDDDPDDDDDDDDDDDDDDDDDDDDDDDDDDDDPDDPPPPPPCPPPADAAPPQDPVLVVLLVVLLVVLVHDPVCLNLLRLLLNLDVVVDPDPRSSVSSNVLSNCVSVVNHDRDSRPVVVVVVVVVVVVVVVVVVVPDDPPDPPPPVVPDDPVVSVVVVVVVVVVVVVVVD